Protein AF-A0A8I0H3J1-F1 (afdb_monomer)

Radius of gyration: 13.97 Å; Cα contacts (8 Å, |Δi|>4): 79; chains: 1; bounding box: 24×42×33 Å

Structure (mmCIF, N/CA/C/O backbone):
data_AF-A0A8I0H3J1-F1
#
_entry.id   AF-A0A8I0H3J1-F1
#
loop_
_atom_site.group_PDB
_atom_site.id
_atom_site.type_symbol
_atom_site.label_atom_id
_atom_site.label_alt_id
_atom_site.label_comp_id
_atom_site.label_asym_id
_atom_site.label_entity_id
_atom_site.label_seq_id
_atom_site.pdbx_PDB_ins_code
_atom_site.Cartn_x
_atom_site.Cartn_y
_atom_site.Cartn_z
_atom_site.occupancy
_atom_site.B_iso_or_equiv
_atom_site.auth_seq_id
_atom_site.auth_comp_id
_atom_site.auth_asym_id
_atom_site.auth_atom_id
_atom_site.pdbx_PDB_model_num
ATOM 1 N N . GLU A 1 1 ? 3.288 23.028 -0.724 1.00 36.25 1 GLU A N 1
ATOM 2 C CA . GLU A 1 1 ? 4.501 22.304 -1.156 1.00 36.25 1 GLU A CA 1
ATOM 3 C C . GLU A 1 1 ? 4.110 20.950 -1.714 1.00 36.25 1 GLU A C 1
ATOM 5 O O . GLU A 1 1 ? 3.410 20.202 -1.044 1.00 36.25 1 GLU A O 1
ATOM 10 N N . THR A 1 2 ? 4.502 20.655 -2.948 1.00 39.75 2 THR A N 1
ATOM 11 C CA . THR A 1 2 ? 4.411 19.308 -3.518 1.00 39.75 2 THR A CA 1
ATOM 12 C C . THR A 1 2 ? 5.542 18.464 -2.942 1.00 39.75 2 THR A C 1
ATOM 14 O O . THR A 1 2 ? 6.713 18.753 -3.190 1.00 39.75 2 THR A O 1
ATOM 17 N N . LEU A 1 3 ? 5.209 17.423 -2.173 1.00 54.97 3 LEU A N 1
ATOM 18 C CA . LEU A 1 3 ? 6.173 16.385 -1.815 1.00 54.97 3 LEU A CA 1
ATOM 19 C C . LEU A 1 3 ? 6.601 15.681 -3.106 1.00 54.97 3 LEU A C 1
ATOM 21 O O . LEU A 1 3 ? 5.861 14.873 -3.661 1.00 54.97 3 LEU A O 1
ATOM 25 N N . ALA A 1 4 ? 7.794 16.008 -3.603 1.00 61.53 4 ALA A N 1
ATOM 26 C CA . ALA A 1 4 ? 8.461 15.176 -4.594 1.00 61.53 4 ALA A CA 1
ATOM 27 C C . ALA A 1 4 ? 8.562 13.745 -4.042 1.00 61.53 4 ALA A C 1
ATOM 29 O O . ALA A 1 4 ? 8.762 13.572 -2.837 1.00 61.53 4 ALA A O 1
ATOM 30 N N . PHE A 1 5 ? 8.417 12.738 -4.908 1.00 69.25 5 PHE A N 1
ATOM 31 C CA . PHE A 1 5 ? 8.460 11.322 -4.539 1.00 69.25 5 PHE A CA 1
ATOM 32 C C . PHE A 1 5 ? 9.720 11.006 -3.714 1.00 69.25 5 PHE A C 1
ATOM 34 O O . PHE A 1 5 ? 10.826 10.908 -4.246 1.00 69.25 5 PHE A O 1
ATOM 41 N N . LYS A 1 6 ? 9.547 10.893 -2.392 1.00 74.94 6 LYS A N 1
ATOM 42 C CA . LYS A 1 6 ? 10.607 10.652 -1.407 1.00 74.94 6 LYS A CA 1
ATOM 43 C C . LYS A 1 6 ? 10.156 9.539 -0.459 1.00 74.94 6 LYS A C 1
ATOM 45 O O . LYS A 1 6 ? 9.631 9.838 0.613 1.00 74.94 6 LYS A O 1
ATOM 50 N N . PRO A 1 7 ? 10.368 8.263 -0.832 1.00 72.06 7 PRO A N 1
ATOM 51 C CA . PRO A 1 7 ? 9.921 7.105 -0.052 1.00 72.06 7 PRO A CA 1
ATOM 52 C C . PRO A 1 7 ? 10.421 7.091 1.397 1.00 72.06 7 PRO A C 1
ATOM 54 O O . PRO A 1 7 ? 9.782 6.520 2.273 1.00 72.06 7 PRO A O 1
ATOM 57 N N . GLU A 1 8 ? 11.559 7.734 1.656 1.00 74.50 8 GLU A N 1
ATOM 58 C CA . GLU A 1 8 ? 12.162 7.862 2.987 1.00 74.50 8 GLU A CA 1
ATOM 59 C C . GLU A 1 8 ? 11.301 8.683 3.957 1.00 74.50 8 GLU A C 1
ATOM 61 O O . GLU A 1 8 ? 11.330 8.442 5.158 1.00 74.50 8 GLU A O 1
ATOM 66 N N . LEU A 1 9 ? 10.498 9.620 3.446 1.00 76.25 9 LEU A N 1
ATOM 67 C CA . LEU A 1 9 ? 9.606 10.450 4.260 1.00 76.25 9 LEU A CA 1
ATOM 68 C C . LEU A 1 9 ? 8.275 9.752 4.578 1.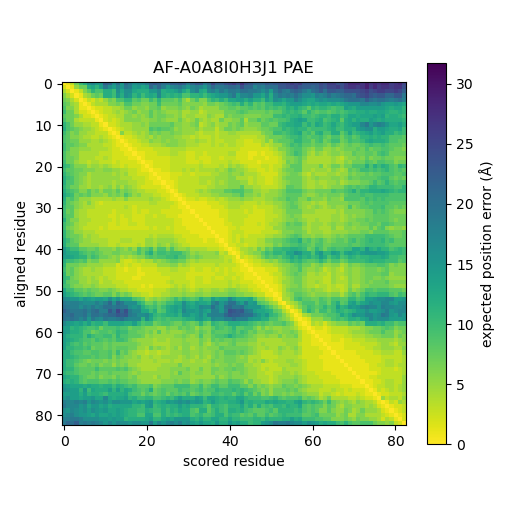00 76.25 9 LEU A C 1
ATOM 70 O O . LEU A 1 9 ? 7.461 10.297 5.321 1.00 76.25 9 LEU A O 1
ATOM 74 N N . PHE A 1 10 ? 8.030 8.563 4.016 1.00 79.00 10 PHE A N 1
ATOM 75 C CA . PHE A 1 10 ? 6.741 7.878 4.136 1.00 79.00 10 PHE A CA 1
ATOM 76 C C . PHE A 1 10 ? 6.592 7.047 5.410 1.00 79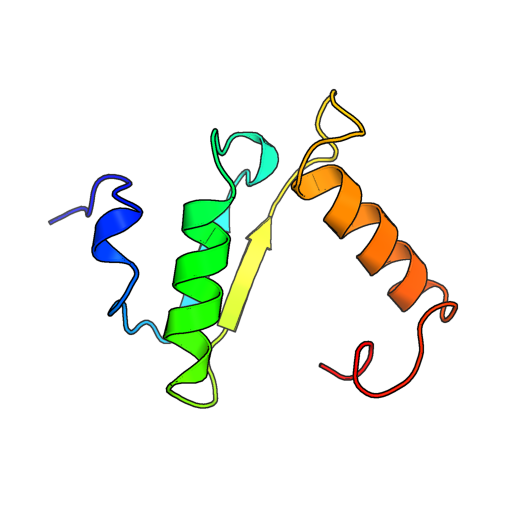.00 10 PHE A C 1
ATOM 78 O O . PHE A 1 10 ? 5.490 6.598 5.703 1.00 79.00 10 PHE A O 1
ATOM 85 N N . ASP A 1 11 ? 7.658 6.885 6.195 1.00 70.62 11 ASP A N 1
ATOM 86 C CA . ASP A 1 11 ? 7.654 6.022 7.384 1.00 70.62 11 ASP A CA 1
ATOM 87 C C . ASP A 1 11 ? 6.706 6.512 8.494 1.00 70.62 11 ASP A C 1
ATOM 89 O O . ASP A 1 11 ? 6.128 5.716 9.228 1.00 70.62 11 ASP A O 1
ATOM 93 N N . SER A 1 12 ? 6.489 7.827 8.564 1.00 73.12 12 SER A N 1
ATOM 94 C CA . SER A 1 12 ? 5.562 8.472 9.508 1.00 73.12 12 SER A CA 1
ATOM 95 C C . SER A 1 12 ? 4.415 9.189 8.795 1.00 73.12 12 SER A C 1
ATOM 97 O O . SER A 1 12 ? 3.768 10.069 9.368 1.00 73.12 12 SER A O 1
ATOM 99 N N . PHE A 1 13 ? 4.183 8.878 7.517 1.00 80.00 13 PHE A N 1
ATOM 100 C CA . PHE A 1 13 ? 3.197 9.595 6.721 1.00 80.00 13 PHE A CA 1
ATOM 101 C C . PHE A 1 13 ? 1.779 9.173 7.105 1.00 80.00 13 PHE A C 1
ATOM 103 O O . PHE A 1 13 ? 1.363 8.037 6.895 1.00 80.00 13 PHE A O 1
ATOM 110 N N . ASN A 1 14 ? 1.023 10.117 7.665 1.00 82.38 14 ASN A N 1
ATOM 111 C CA . ASN A 1 14 ? -0.360 9.905 8.065 1.00 82.38 14 ASN A CA 1
ATOM 112 C C . ASN A 1 14 ? -1.304 10.564 7.054 1.00 82.38 14 ASN A C 1
ATOM 114 O O . ASN A 1 14 ? -1.528 11.772 7.095 1.00 82.38 14 ASN A O 1
ATOM 118 N N . ALA A 1 15 ? -1.882 9.758 6.167 1.00 82.75 15 ALA A N 1
ATOM 119 C CA . ALA A 1 15 ? -2.930 10.182 5.241 1.00 82.75 15 ALA A CA 1
ATOM 120 C C . ALA A 1 15 ? -4.219 9.402 5.497 1.00 82.75 15 ALA A C 1
ATOM 122 O O . ALA A 1 15 ? -4.172 8.287 5.998 1.00 82.75 15 ALA A O 1
ATOM 123 N N . ALA A 1 16 ? -5.389 9.972 5.203 1.00 86.12 16 ALA A N 1
ATOM 124 C CA . ALA A 1 16 ? -6.646 9.210 5.199 1.00 86.12 16 ALA A CA 1
ATOM 125 C C . ALA A 1 16 ? -6.776 8.354 3.927 1.00 86.12 16 ALA A C 1
ATOM 127 O O . ALA A 1 16 ? -7.246 7.220 3.977 1.00 86.12 16 ALA A O 1
ATOM 128 N N . PHE A 1 17 ? -6.304 8.906 2.809 1.00 87.44 17 PHE A N 1
ATOM 129 C CA . PHE A 1 17 ? -6.331 8.303 1.489 1.00 87.44 17 PHE A CA 1
ATOM 130 C C . PHE A 1 17 ? -4.986 8.525 0.797 1.00 87.44 17 PHE A C 1
ATOM 132 O O . PHE A 1 17 ? -4.480 9.649 0.787 1.00 87.44 17 PHE A O 1
ATOM 139 N N . ALA A 1 18 ? -4.423 7.466 0.224 1.00 87.81 18 ALA A N 1
ATOM 140 C CA . ALA A 1 18 ? -3.240 7.529 -0.621 1.00 87.81 18 ALA A CA 1
ATOM 141 C C . ALA A 1 18 ? -3.519 6.800 -1.937 1.00 87.81 18 ALA A C 1
ATOM 143 O O . ALA A 1 18 ? -3.935 5.643 -1.931 1.00 87.81 18 ALA A O 1
ATOM 144 N N . HIS A 1 19 ? -3.265 7.474 -3.057 1.00 88.25 19 HIS A N 1
ATOM 145 C CA . HIS A 1 19 ? -3.354 6.886 -4.390 1.00 88.25 19 HIS A CA 1
ATOM 146 C C . HIS A 1 19 ? -1.944 6.746 -4.955 1.00 88.25 19 HIS A C 1
ATOM 148 O O . HIS A 1 19 ? -1.241 7.742 -5.116 1.00 88.25 19 HIS A O 1
ATOM 154 N N . LEU A 1 20 ? -1.524 5.509 -5.213 1.00 86.44 20 LEU A N 1
ATOM 155 C CA . LEU A 1 20 ? -0.307 5.208 -5.954 1.00 86.44 20 LEU A CA 1
ATOM 156 C C . LEU A 1 20 ? -0.709 4.847 -7.382 1.00 86.44 20 LEU A C 1
ATOM 158 O O . LEU A 1 20 ? -1.293 3.788 -7.607 1.00 86.44 20 LEU A O 1
ATOM 162 N N . ASP A 1 21 ? -0.434 5.744 -8.315 1.00 85.31 21 ASP A N 1
ATOM 163 C CA . ASP A 1 21 ? -0.687 5.512 -9.733 1.00 85.31 21 ASP A CA 1
ATOM 164 C C . ASP A 1 21 ? 0.552 4.941 -10.426 1.00 85.31 21 ASP A C 1
ATOM 166 O O . ASP A 1 21 ? 1.678 5.227 -10.000 1.00 85.31 21 ASP A O 1
ATOM 170 N N . GLU A 1 22 ? 0.327 4.146 -11.470 1.00 84.94 22 GLU A N 1
ATOM 171 C CA . GLU A 1 22 ? 1.354 3.491 -12.290 1.00 84.94 22 GLU A CA 1
ATOM 172 C C . GLU A 1 22 ? 2.420 2.760 -11.448 1.00 84.94 22 GLU A C 1
ATOM 174 O O . GLU A 1 22 ? 3.627 3.019 -11.540 1.00 84.94 22 GLU A O 1
ATOM 179 N N . LEU A 1 23 ? 1.975 1.864 -10.558 1.00 81.25 23 LEU A N 1
ATOM 180 C CA . LEU A 1 23 ? 2.853 1.162 -9.610 1.00 81.25 23 LEU A CA 1
ATOM 181 C C . LEU A 1 23 ? 3.968 0.352 -10.294 1.00 81.25 23 LEU A C 1
ATOM 183 O O . LEU A 1 23 ? 5.035 0.157 -9.719 1.00 81.25 23 LEU A O 1
ATOM 187 N N . GLU A 1 24 ? 3.745 -0.120 -11.515 1.00 80.25 24 GLU A N 1
ATOM 188 C CA . GLU A 1 24 ? 4.736 -0.805 -12.343 1.00 80.25 24 GLU A CA 1
ATOM 189 C C . GLU A 1 24 ? 5.925 0.085 -12.730 1.00 80.25 24 GLU A C 1
ATOM 191 O O . GLU A 1 24 ? 7.019 -0.425 -12.963 1.00 80.25 24 GLU A O 1
ATOM 196 N N . LEU A 1 25 ? 5.748 1.411 -12.757 1.00 79.56 25 LEU A N 1
ATOM 197 C CA . LEU A 1 25 ? 6.823 2.362 -13.049 1.00 79.56 25 LEU A CA 1
ATOM 198 C C . LEU A 1 25 ? 7.693 2.646 -11.820 1.00 79.56 25 LEU A C 1
ATOM 200 O O . LEU A 1 25 ? 8.709 3.349 -11.909 1.00 79.56 25 LEU A O 1
ATOM 204 N N . TYR A 1 26 ? 7.322 2.118 -10.651 1.00 77.25 26 TYR A N 1
ATOM 205 C CA . TYR A 1 26 ? 8.087 2.328 -9.435 1.00 77.25 26 TYR A CA 1
ATOM 206 C C . TYR A 1 26 ? 9.353 1.487 -9.505 1.00 77.25 26 TYR A C 1
ATOM 208 O O . TYR A 1 26 ? 9.323 0.260 -9.526 1.00 77.25 26 TYR A O 1
ATOM 216 N N . LYS A 1 27 ? 10.500 2.168 -9.453 1.00 74.88 27 LYS A N 1
ATOM 217 C CA . LYS A 1 27 ? 11.820 1.519 -9.452 1.00 74.88 27 LYS A CA 1
ATOM 218 C C . LYS A 1 27 ? 12.018 0.550 -8.283 1.00 74.88 27 LYS A C 1
ATOM 220 O O . LYS A 1 27 ? 12.935 -0.261 -8.323 1.00 74.88 27 LYS A O 1
ATOM 225 N N . ASP A 1 28 ? 11.233 0.696 -7.215 1.00 76.88 28 ASP A N 1
ATOM 226 C CA . ASP A 1 28 ? 11.419 -0.029 -5.967 1.00 76.88 28 ASP A CA 1
ATOM 227 C C . ASP A 1 28 ? 10.105 -0.136 -5.157 1.00 76.88 28 ASP A C 1
ATOM 229 O O . ASP A 1 28 ? 9.373 0.855 -5.045 1.00 76.88 28 ASP A O 1
ATOM 233 N N . PRO A 1 29 ? 9.814 -1.296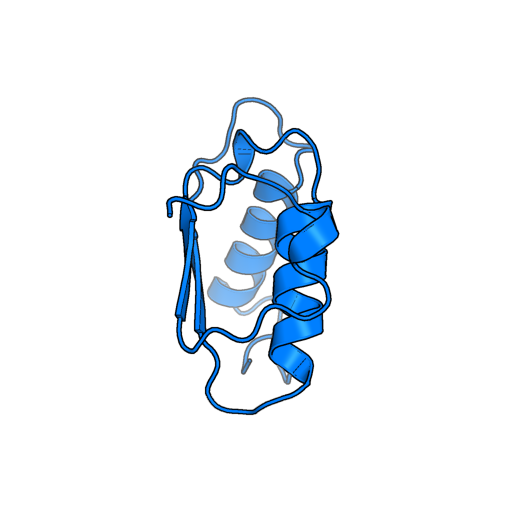 -4.533 1.00 77.62 29 PRO A N 1
ATOM 234 C CA . PRO A 1 29 ? 8.589 -1.518 -3.756 1.00 77.62 29 PRO A CA 1
ATOM 235 C C . PRO A 1 29 ? 8.545 -0.782 -2.402 1.00 77.62 29 PRO A C 1
ATOM 237 O O . PRO A 1 29 ? 7.530 -0.840 -1.696 1.00 77.62 29 PRO A O 1
ATOM 240 N N . ARG A 1 30 ? 9.619 -0.089 -1.998 1.00 83.56 30 ARG A N 1
ATOM 241 C CA . ARG A 1 30 ? 9.720 0.646 -0.726 1.00 83.56 30 ARG A CA 1
ATOM 242 C C . ARG A 1 30 ? 8.581 1.634 -0.531 1.00 83.56 30 ARG A C 1
ATOM 244 O O . ARG A 1 30 ? 8.067 1.715 0.577 1.00 83.56 30 ARG A O 1
ATOM 251 N N . ALA A 1 31 ? 8.170 2.358 -1.572 1.00 81.69 31 ALA A N 1
ATOM 252 C CA . ALA A 1 31 ? 7.114 3.363 -1.442 1.00 81.69 31 ALA A CA 1
ATOM 253 C C . ALA A 1 31 ? 5.784 2.742 -0.985 1.00 81.69 31 ALA A C 1
ATOM 255 O O . ALA A 1 31 ? 5.213 3.187 0.009 1.00 81.69 31 ALA A O 1
ATOM 256 N N . TYR A 1 32 ? 5.345 1.665 -1.645 1.00 85.06 32 TYR A N 1
ATOM 257 C CA . TYR A 1 32 ? 4.153 0.917 -1.242 1.00 85.06 32 TYR A CA 1
ATOM 258 C C . TYR A 1 32 ? 4.311 0.312 0.155 1.00 85.06 32 TYR A C 1
ATOM 260 O O . TYR A 1 32 ? 3.438 0.464 1.004 1.00 85.06 32 TYR A O 1
ATOM 268 N N . THR A 1 33 ? 5.451 -0.335 0.414 1.00 86.75 33 THR A N 1
ATOM 269 C CA . THR A 1 33 ? 5.722 -1.015 1.689 1.00 86.75 33 THR A CA 1
ATOM 270 C C . THR A 1 33 ? 5.644 -0.046 2.868 1.00 86.75 33 THR A C 1
ATOM 272 O O . THR A 1 33 ? 4.957 -0.328 3.846 1.00 86.75 33 THR A O 1
ATOM 275 N N . ARG A 1 34 ? 6.286 1.122 2.752 1.00 86.62 34 ARG A N 1
ATOM 276 C CA . ARG A 1 34 ? 6.285 2.162 3.789 1.00 86.62 34 ARG A CA 1
ATOM 277 C C . ARG A 1 34 ? 4.896 2.752 3.998 1.00 86.62 34 ARG A C 1
ATOM 279 O O . ARG A 1 34 ? 4.471 2.867 5.138 1.00 86.62 34 ARG A O 1
ATOM 286 N N . LEU A 1 35 ? 4.161 3.054 2.925 1.00 86.88 35 LEU A N 1
ATOM 287 C CA . LEU A 1 35 ? 2.790 3.566 3.033 1.00 86.88 35 LEU A CA 1
ATOM 288 C C . LEU A 1 35 ? 1.850 2.551 3.690 1.00 86.88 35 LEU A C 1
ATOM 290 O O . LEU A 1 35 ? 1.077 2.910 4.575 1.00 86.88 35 LEU A O 1
ATOM 294 N N . ARG A 1 36 ? 1.952 1.274 3.307 1.00 85.81 36 ARG A N 1
ATOM 295 C CA . ARG A 1 36 ? 1.207 0.179 3.934 1.00 85.81 36 ARG A CA 1
ATOM 296 C C . ARG A 1 36 ? 1.533 0.072 5.420 1.00 85.81 36 ARG A C 1
ATOM 298 O O . ARG A 1 36 ? 0.627 -0.092 6.229 1.00 85.81 36 ARG A O 1
ATOM 305 N N . ASP A 1 37 ? 2.810 0.140 5.783 1.00 85.94 37 ASP A N 1
ATOM 306 C CA . ASP A 1 37 ? 3.232 -0.000 7.174 1.00 85.94 37 ASP A CA 1
ATOM 307 C C . ASP A 1 37 ? 2.842 1.226 8.018 1.00 85.94 37 ASP A C 1
ATOM 309 O O . ASP A 1 37 ? 2.337 1.050 9.125 1.00 85.94 37 ASP A O 1
ATOM 313 N N . ALA A 1 38 ? 2.931 2.442 7.471 1.00 82.00 38 ALA A N 1
ATOM 314 C CA . ALA A 1 38 ? 2.433 3.662 8.109 1.00 82.00 38 ALA A CA 1
ATOM 315 C C . ALA A 1 38 ? 0.904 3.635 8.309 1.00 82.00 38 ALA A C 1
ATOM 317 O O . ALA A 1 38 ? 0.393 4.079 9.340 1.00 82.00 38 ALA A O 1
ATOM 318 N N . ALA A 1 39 ? 0.160 3.046 7.366 1.00 84.12 39 ALA A N 1
ATOM 319 C CA . ALA A 1 39 ? -1.288 2.884 7.471 1.00 84.12 39 ALA A CA 1
ATOM 320 C C . ALA A 1 39 ? -1.722 1.872 8.549 1.00 84.12 39 ALA A C 1
ATOM 322 O O . ALA A 1 39 ? -2.860 1.945 9.002 1.00 84.12 39 ALA A O 1
ATOM 323 N N . LYS A 1 40 ? -0.841 0.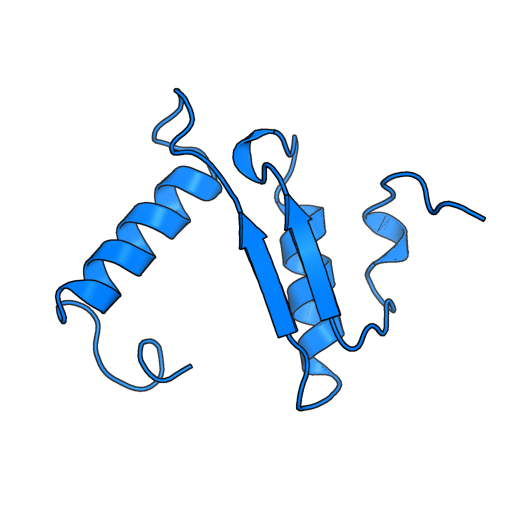976 9.027 1.00 83.06 40 LYS A N 1
ATOM 324 C CA . LYS A 1 40 ? -1.172 0.035 10.120 1.00 83.06 40 LYS A CA 1
ATOM 325 C C . LYS A 1 40 ? -1.413 0.729 11.461 1.00 83.06 40 LYS A C 1
ATOM 327 O O . LYS A 1 40 ? -2.078 0.157 12.320 1.00 83.06 40 LYS A O 1
ATOM 332 N N . GLY A 1 41 ? -0.863 1.929 11.659 1.00 77.19 41 GLY A N 1
ATOM 333 C CA . GLY A 1 41 ? -0.949 2.647 12.933 1.00 77.19 41 GLY A CA 1
ATOM 334 C C . GLY A 1 41 ? -2.351 3.155 13.280 1.00 77.19 41 GLY A C 1
ATOM 335 O O . GLY A 1 41 ? -2.623 3.431 14.445 1.00 77.19 41 GLY A O 1
ATOM 336 N N . TYR A 1 42 ? -3.248 3.273 12.295 1.00 76.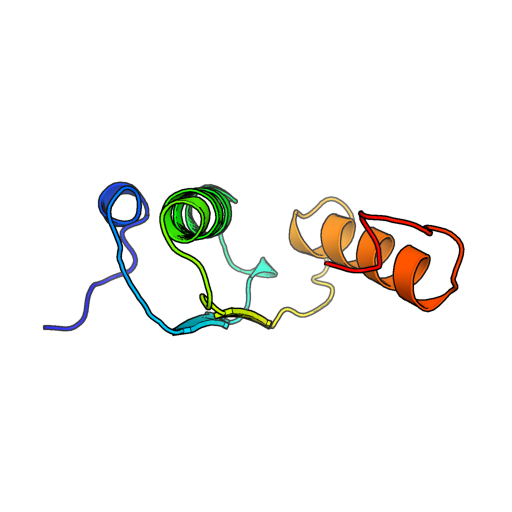38 42 TYR A N 1
ATOM 337 C CA . TYR A 1 42 ? -4.589 3.825 12.478 1.00 76.38 42 TYR A CA 1
ATOM 338 C C . TYR A 1 42 ? -5.606 3.094 11.599 1.00 76.38 42 TYR A C 1
ATOM 340 O O . TYR A 1 42 ? -5.316 2.736 10.464 1.00 76.38 42 TYR A O 1
ATOM 348 N N . THR A 1 43 ? -6.824 2.905 12.104 1.00 79.12 43 THR A N 1
ATOM 349 C CA . THR A 1 43 ? -7.923 2.311 11.331 1.00 79.12 43 THR A CA 1
ATOM 350 C C . THR A 1 43 ? -8.493 3.301 10.304 1.00 79.12 43 THR A C 1
ATOM 352 O O . THR A 1 43 ? -8.233 4.506 10.371 1.00 79.12 43 THR A O 1
ATOM 355 N N . ASN A 1 44 ? -9.287 2.796 9.351 1.00 82.56 44 ASN A N 1
ATOM 356 C CA . ASN A 1 44 ? -9.986 3.582 8.317 1.00 82.56 44 ASN A CA 1
ATOM 357 C C . ASN A 1 44 ? -9.054 4.351 7.367 1.00 82.56 44 ASN A C 1
ATOM 359 O O . ASN A 1 44 ? -9.302 5.503 7.008 1.00 82.56 44 ASN A O 1
ATOM 363 N N . LYS A 1 45 ? -7.962 3.701 6.973 1.00 86.44 45 LYS A N 1
ATOM 364 C CA . LYS A 1 45 ? -6.990 4.199 6.001 1.00 86.44 45 LYS A CA 1
ATOM 365 C C . LYS A 1 45 ? -7.210 3.476 4.680 1.00 86.44 45 LYS A C 1
ATOM 367 O O . LYS A 1 45 ? -7.299 2.253 4.679 1.00 86.44 45 LYS A O 1
ATOM 372 N N . LEU A 1 46 ? -7.283 4.216 3.576 1.00 87.12 46 LEU A N 1
ATOM 373 C CA . LEU A 1 46 ? -7.421 3.634 2.241 1.00 87.12 46 LEU A CA 1
ATOM 374 C C . LEU A 1 46 ? -6.159 3.888 1.417 1.00 87.12 46 LEU A C 1
ATOM 376 O O . LEU A 1 46 ? -5.748 5.033 1.225 1.00 87.12 46 LEU A O 1
ATOM 380 N N . ILE A 1 47 ? -5.573 2.808 0.905 1.00 88.44 47 ILE A N 1
ATOM 381 C CA . ILE A 1 47 ? -4.517 2.849 -0.103 1.00 88.44 47 ILE A CA 1
ATOM 382 C C . ILE A 1 47 ? -5.103 2.272 -1.387 1.00 88.44 47 ILE A C 1
ATOM 384 O O . ILE A 1 47 ? -5.509 1.113 -1.409 1.00 88.44 47 ILE A O 1
ATOM 388 N N . LEU A 1 48 ? -5.148 3.080 -2.441 1.00 88.88 48 LEU A N 1
ATOM 389 C CA . LEU A 1 48 ? -5.596 2.665 -3.763 1.00 88.88 48 LEU A CA 1
ATOM 390 C C . LEU A 1 48 ? -4.397 2.643 -4.706 1.00 88.88 48 LEU A C 1
ATOM 392 O O . LEU A 1 48 ? -3.676 3.631 -4.829 1.00 88.88 48 LEU A O 1
ATOM 396 N N . THR A 1 49 ? -4.174 1.505 -5.352 1.00 86.12 49 THR A N 1
ATOM 397 C CA . THR A 1 49 ? -3.087 1.325 -6.315 1.00 86.12 49 THR A CA 1
ATOM 398 C C . THR A 1 49 ? -3.667 1.053 -7.691 1.00 86.12 49 THR A C 1
ATOM 400 O O . THR A 1 49 ? -4.414 0.088 -7.855 1.00 86.12 49 THR A O 1
ATOM 403 N N . THR A 1 50 ? -3.296 1.860 -8.675 1.00 86.12 50 THR A N 1
ATOM 404 C CA . THR A 1 50 ? -3.570 1.596 -10.089 1.00 86.12 50 THR A CA 1
ATOM 405 C C . THR A 1 50 ? -2.268 1.208 -10.765 1.00 86.12 50 THR A C 1
ATOM 407 O O . THR A 1 50 ? -1.214 1.773 -10.484 1.00 86.12 50 THR A O 1
ATOM 410 N N . PHE A 1 51 ? -2.330 0.164 -11.580 1.00 82.62 51 PHE A N 1
ATOM 411 C CA . PHE A 1 51 ? -1.177 -0.346 -12.300 1.00 82.62 51 PHE A CA 1
ATOM 412 C C . PHE A 1 51 ? -1.639 -1.126 -13.518 1.00 82.62 51 PHE A C 1
ATOM 414 O O . PHE A 1 51 ? -2.708 -1.749 -13.505 1.00 82.62 51 PHE A O 1
ATOM 421 N N . THR A 1 52 ? -0.831 -1.116 -14.565 1.00 76.00 52 THR A N 1
ATOM 422 C CA . THR A 1 52 ? -0.992 -2.017 -15.699 1.00 76.00 52 THR A CA 1
ATOM 423 C C . THR A 1 52 ? -0.147 -3.271 -15.492 1.00 76.00 52 THR A C 1
ATOM 425 O O . THR A 1 52 ? 0.683 -3.367 -14.588 1.00 76.00 52 THR A O 1
ATOM 428 N N . ALA A 1 53 ? -0.377 -4.294 -16.316 1.00 65.81 53 ALA A N 1
ATOM 429 C CA . ALA A 1 53 ? 0.339 -5.560 -16.197 1.00 65.81 53 ALA A CA 1
ATOM 430 C C . ALA A 1 53 ? 1.867 -5.423 -16.361 1.00 65.81 53 ALA A C 1
ATOM 432 O O . ALA A 1 53 ? 2.582 -6.338 -15.953 1.00 65.81 53 ALA A O 1
ATOM 433 N N . GLY A 1 54 ? 2.348 -4.307 -16.928 1.00 62.81 54 GLY A N 1
ATOM 434 C CA . GLY A 1 54 ? 3.731 -4.144 -17.366 1.00 62.81 54 GLY A CA 1
ATOM 435 C C . GLY A 1 54 ? 4.147 -5.198 -18.403 1.00 62.81 54 GLY A C 1
ATOM 436 O O . GLY A 1 54 ? 3.430 -6.164 -18.665 1.00 62.81 54 GLY A O 1
ATOM 437 N N . ASP A 1 55 ? 5.330 -5.026 -18.990 1.00 58.16 55 ASP A N 1
ATOM 438 C CA . ASP A 1 55 ? 5.930 -6.051 -19.861 1.00 58.16 55 ASP A CA 1
ATOM 439 C C . ASP A 1 55 ? 6.679 -7.135 -19.054 1.00 58.16 55 ASP A C 1
ATOM 441 O O . ASP A 1 55 ? 6.947 -8.227 -19.555 1.00 58.16 55 ASP A O 1
ATOM 445 N N . ASP A 1 56 ? 6.994 -6.857 -17.783 1.00 60.62 56 ASP A N 1
ATOM 446 C CA . ASP A 1 56 ? 7.826 -7.704 -16.924 1.00 60.62 56 ASP A CA 1
ATOM 447 C C . ASP A 1 56 ? 6.979 -8.507 -15.919 1.00 60.62 56 ASP A C 1
ATOM 449 O O . ASP A 1 56 ? 6.534 -8.007 -14.877 1.00 60.62 56 ASP A O 1
ATOM 453 N N . GLY A 1 57 ? 6.771 -9.792 -16.221 1.00 56.81 57 GLY A N 1
ATOM 454 C CA . GLY A 1 57 ? 5.934 -10.714 -15.439 1.00 56.81 57 GLY A CA 1
ATOM 455 C C . GLY A 1 57 ? 6.462 -11.075 -14.042 1.00 56.81 57 GLY A C 1
ATOM 456 O O . GLY A 1 57 ? 5.774 -11.765 -13.294 1.00 56.81 57 GLY A O 1
ATOM 457 N N . VAL A 1 58 ? 7.666 -10.619 -13.671 1.00 60.81 58 VAL A N 1
ATOM 458 C CA . VAL A 1 58 ? 8.273 -10.827 -12.337 1.00 60.81 58 VAL A CA 1
ATOM 459 C C . VAL A 1 58 ? 8.154 -9.576 -11.454 1.00 60.81 58 VAL A C 1
ATOM 461 O O . VAL A 1 58 ? 8.490 -9.612 -10.268 1.00 60.81 58 VAL A O 1
ATOM 464 N N . SER A 1 59 ? 7.657 -8.466 -12.007 1.00 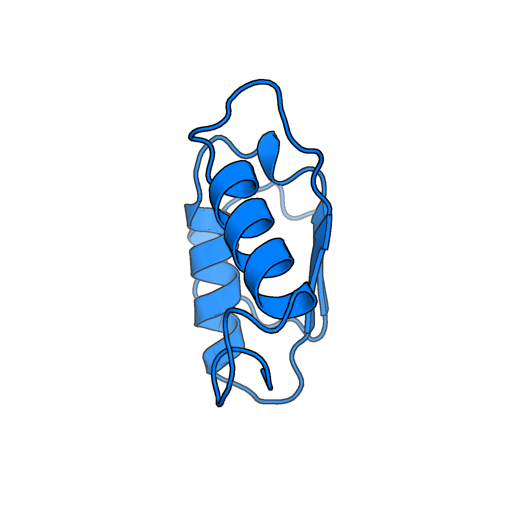69.06 59 SER A N 1
ATOM 465 C CA . SER A 1 59 ? 7.512 -7.201 -11.289 1.00 69.06 59 SER A CA 1
ATOM 466 C C . SER A 1 59 ? 6.589 -7.316 -10.068 1.00 69.06 59 SER A C 1
ATOM 468 O O . SER A 1 59 ? 5.720 -8.188 -9.976 1.00 69.06 59 SER A O 1
ATOM 470 N N . PHE A 1 60 ? 6.761 -6.398 -9.113 1.00 72.69 60 PHE A N 1
ATOM 471 C CA . PHE A 1 60 ? 5.910 -6.298 -7.923 1.00 72.69 60 PHE A CA 1
ATOM 472 C C . PHE A 1 60 ? 4.415 -6.241 -8.289 1.00 72.69 60 PHE A C 1
ATOM 474 O O . PHE A 1 60 ? 3.599 -6.927 -7.671 1.00 72.69 60 PHE A O 1
ATOM 481 N N . ALA A 1 61 ? 4.081 -5.474 -9.331 1.00 73.88 61 ALA A N 1
ATOM 482 C CA . ALA A 1 61 ? 2.733 -5.339 -9.872 1.00 73.88 61 ALA A CA 1
ATOM 483 C C . ALA A 1 61 ? 2.202 -6.661 -10.458 1.00 73.88 61 ALA A C 1
ATOM 485 O O . ALA A 1 61 ? 1.073 -7.055 -10.164 1.00 73.88 61 ALA A O 1
ATOM 486 N N . ALA A 1 62 ? 3.027 -7.399 -11.210 1.00 75.19 62 ALA A N 1
ATOM 487 C CA . ALA A 1 62 ? 2.642 -8.690 -11.782 1.00 75.19 62 ALA A CA 1
ATOM 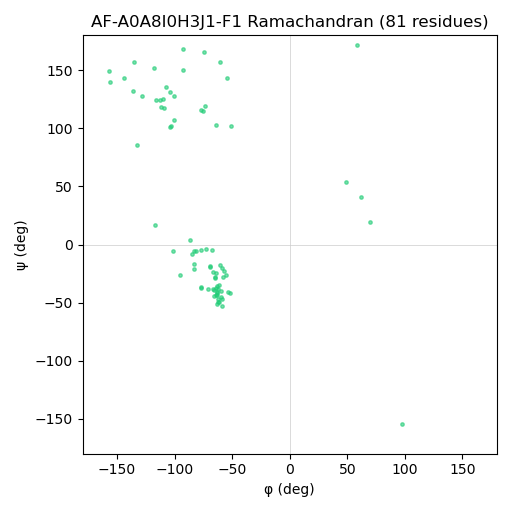488 C C . ALA A 1 62 ? 2.330 -9.746 -10.704 1.00 75.19 62 ALA A C 1
ATOM 490 O O . ALA A 1 62 ? 1.332 -10.460 -10.805 1.00 75.19 62 ALA A O 1
ATOM 491 N N . GLN A 1 63 ? 3.124 -9.799 -9.629 1.00 78.69 63 GLN A N 1
ATOM 492 C CA . GLN A 1 63 ? 2.868 -10.701 -8.498 1.00 78.69 63 GLN A CA 1
ATOM 493 C C . GLN A 1 63 ? 1.580 -10.330 -7.744 1.00 78.69 63 GLN A C 1
ATOM 495 O O . GLN A 1 63 ? 0.807 -11.212 -7.367 1.00 78.69 63 GLN A O 1
ATOM 500 N N . HIS A 1 64 ? 1.312 -9.030 -7.562 1.00 80.00 64 HIS A N 1
ATOM 501 C CA . HIS A 1 64 ? 0.072 -8.559 -6.933 1.00 80.00 64 HIS A CA 1
ATOM 502 C C . HIS A 1 64 ? -1.155 -8.870 -7.790 1.00 80.00 64 HIS A C 1
ATOM 504 O O . HIS A 1 64 ? -2.183 -9.273 -7.250 1.00 80.00 64 HIS A O 1
ATOM 510 N N . ARG A 1 65 ? -1.044 -8.758 -9.118 1.00 83.44 65 ARG A N 1
ATOM 511 C CA . ARG A 1 65 ? -2.111 -9.142 -10.047 1.00 83.44 65 ARG A CA 1
ATOM 512 C C . ARG A 1 65 ? -2.501 -10.609 -9.898 1.00 83.44 65 ARG A C 1
ATOM 514 O O . ARG A 1 65 ? -3.683 -10.894 -9.746 1.00 83.44 65 ARG A O 1
ATOM 521 N N . ASP A 1 66 ? -1.532 -11.523 -9.960 1.00 84.94 66 ASP A N 1
ATOM 522 C CA . ASP A 1 66 ? -1.795 -12.969 -9.867 1.00 84.94 66 ASP A CA 1
ATOM 523 C C . ASP A 1 66 ? -2.461 -13.325 -8.530 1.00 84.94 66 ASP A C 1
ATOM 525 O O . ASP A 1 66 ? -3.423 -14.093 -8.472 1.00 84.94 66 ASP A O 1
ATOM 529 N N . TYR A 1 67 ? -2.004 -12.693 -7.450 1.00 86.12 67 TYR A N 1
ATOM 530 C CA . TYR A 1 67 ? -2.611 -12.836 -6.134 1.00 86.12 67 TYR A CA 1
ATOM 531 C C . TYR A 1 67 ? -4.068 -12.336 -6.097 1.00 86.12 67 TYR A C 1
ATOM 533 O O . TYR A 1 67 ? -4.960 -13.066 -5.661 1.00 86.12 67 TYR A O 1
ATOM 541 N N . MET A 1 68 ? -4.332 -11.128 -6.607 1.00 85.19 68 MET A N 1
ATOM 542 C CA . MET A 1 68 ? -5.685 -10.560 -6.684 1.00 85.19 68 MET A CA 1
ATOM 543 C C . MET A 1 68 ? -6.609 -11.399 -7.574 1.00 85.19 68 MET A C 1
ATOM 545 O O . MET A 1 68 ? -7.776 -11.601 -7.242 1.00 85.19 68 MET A O 1
ATOM 549 N N . GLU A 1 69 ? -6.092 -11.943 -8.677 1.00 87.62 69 GLU A N 1
ATOM 550 C CA . GLU A 1 69 ? -6.840 -12.844 -9.553 1.00 87.62 69 GLU A CA 1
ATOM 551 C C . GLU A 1 69 ? -7.239 -14.131 -8.819 1.00 87.62 69 GLU A C 1
ATOM 553 O O . GLU A 1 69 ? -8.382 -14.578 -8.929 1.00 87.62 69 GLU A O 1
ATOM 558 N N . LYS A 1 70 ? -6.338 -14.710 -8.018 1.00 88.50 70 LYS A N 1
ATOM 559 C CA . LYS A 1 70 ? -6.635 -15.894 -7.198 1.00 88.50 70 LYS A CA 1
ATOM 560 C C . LYS A 1 70 ? -7.688 -15.623 -6.125 1.00 88.50 70 LYS A C 1
ATOM 562 O O . LYS A 1 70 ? -8.523 -16.497 -5.891 1.00 88.50 70 LYS A O 1
ATOM 567 N N . ILE A 1 71 ? -7.686 -14.437 -5.512 1.00 88.19 71 ILE A N 1
ATOM 568 C CA . ILE A 1 71 ? -8.759 -14.009 -4.598 1.00 88.19 71 ILE A CA 1
ATOM 569 C C . ILE A 1 71 ? -10.086 -13.915 -5.354 1.00 88.19 71 ILE A C 1
ATOM 571 O O . ILE A 1 71 ? -11.069 -14.527 -4.945 1.00 88.19 71 ILE A O 1
ATOM 575 N N . LEU A 1 72 ? -10.114 -13.217 -6.495 1.00 86.56 72 LEU A N 1
ATOM 576 C CA . LEU A 1 72 ? -11.339 -13.026 -7.279 1.00 86.56 72 LE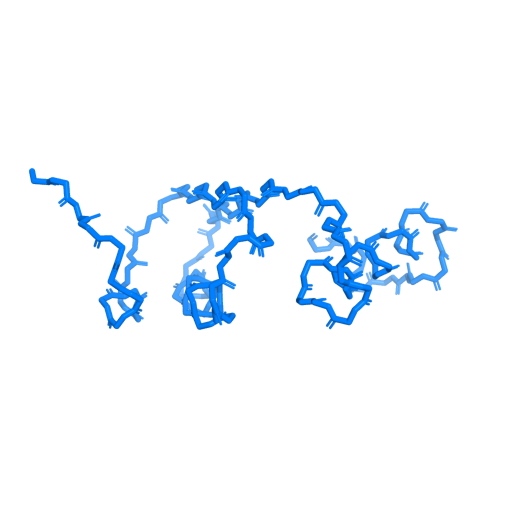U A CA 1
ATOM 577 C C . LEU A 1 72 ? -11.933 -14.353 -7.773 1.00 86.56 72 LEU A C 1
ATOM 579 O O . LEU A 1 72 ? -13.149 -14.513 -7.847 1.00 86.56 72 LEU A O 1
ATOM 583 N N . ARG A 1 73 ? -11.072 -15.320 -8.101 1.00 90.38 73 ARG A N 1
ATOM 584 C CA . ARG A 1 73 ? -11.473 -16.674 -8.504 1.00 90.38 73 ARG A CA 1
ATOM 585 C C . ARG A 1 73 ? -11.904 -17.562 -7.332 1.00 90.38 73 ARG A C 1
ATOM 587 O O . ARG A 1 73 ? -12.308 -18.696 -7.575 1.00 90.38 73 ARG A O 1
ATOM 594 N N . GLY A 1 74 ? -11.799 -17.091 -6.090 1.00 87.81 74 GLY A N 1
ATOM 595 C CA . GLY A 1 74 ? -12.105 -17.871 -4.890 1.00 87.81 74 GLY A CA 1
ATOM 596 C C . GLY A 1 74 ? -11.106 -18.999 -4.615 1.00 87.81 74 GLY A C 1
ATOM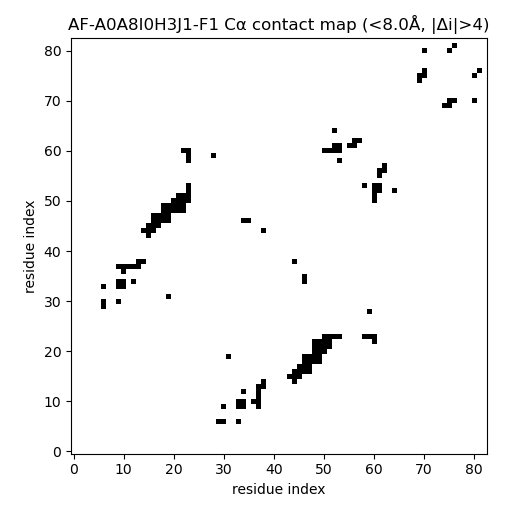 597 O O . GLY A 1 74 ? -11.429 -19.939 -3.896 1.00 87.81 74 GLY A O 1
ATOM 598 N N . VAL A 1 75 ? -9.905 -18.936 -5.202 1.00 91.31 75 VAL A N 1
ATOM 599 C CA . VAL A 1 75 ? -8.813 -19.892 -4.940 1.00 91.31 75 VAL A CA 1
ATOM 600 C C . VAL A 1 75 ? -8.149 -19.578 -3.599 1.00 91.31 75 VAL A C 1
ATOM 602 O O . VAL A 1 75 ? -7.769 -20.488 -2.868 1.00 91.31 75 VAL A O 1
ATOM 605 N N . ILE A 1 76 ? -8.019 -18.289 -3.275 1.00 87.88 76 ILE A N 1
ATOM 606 C CA . ILE A 1 76 ? -7.601 -17.806 -1.956 1.00 87.88 76 ILE A CA 1
ATOM 607 C C . ILE A 1 76 ? -8.858 -17.380 -1.199 1.00 87.88 76 ILE A C 1
ATOM 609 O O . ILE A 1 76 ? -9.655 -16.599 -1.712 1.00 87.88 76 ILE A O 1
ATOM 613 N N . THR A 1 77 ? -9.033 -17.901 0.015 1.00 86.31 77 THR A N 1
ATOM 614 C CA . THR A 1 77 ? -10.212 -17.674 0.867 1.00 86.31 77 THR A CA 1
ATOM 615 C C . THR A 1 77 ? -9.801 -17.390 2.311 1.00 86.31 77 THR A C 1
ATOM 617 O O . THR A 1 77 ? -8.746 -17.851 2.746 1.00 86.31 77 THR A O 1
ATOM 620 N N . GLY A 1 78 ? -10.666 -16.724 3.082 1.00 82.56 78 GLY A N 1
ATOM 621 C CA . GLY A 1 78 ? -10.450 -16.437 4.503 1.00 82.56 78 GLY A CA 1
ATOM 622 C C . GLY A 1 78 ? -9.897 -15.026 4.753 1.00 82.56 78 GLY A C 1
ATOM 623 O O . GLY A 1 78 ? -10.079 -14.152 3.908 1.00 82.56 78 GLY A O 1
ATOM 624 N N . PRO A 1 79 ? -9.178 -14.787 5.869 1.00 77.88 79 PRO A N 1
ATOM 625 C CA . PRO A 1 79 ? -8.786 -13.441 6.319 1.00 77.88 79 PRO A CA 1
ATOM 626 C C . PRO A 1 79 ? -7.977 -12.618 5.307 1.00 77.88 79 PRO A C 1
ATOM 628 O O . PRO A 1 79 ? -7.913 -11.396 5.408 1.00 77.88 79 PRO A O 1
ATOM 631 N N . ASP A 1 80 ? -7.325 -13.298 4.368 1.00 71.00 80 ASP A N 1
ATOM 632 C CA . ASP A 1 80 ? -6.527 -12.700 3.302 1.00 71.00 80 ASP A CA 1
ATOM 633 C C . ASP A 1 80 ? -7.361 -12.249 2.088 1.00 71.00 80 ASP A C 1
ATOM 635 O O . ASP A 1 80 ? -6.904 -11.398 1.327 1.00 71.00 80 ASP A O 1
ATOM 639 N N . ALA A 1 81 ? -8.569 -12.795 1.916 1.00 72.12 81 ALA A N 1
ATOM 640 C CA . ALA A 1 81 ? -9.547 -12.393 0.902 1.00 72.12 81 ALA A CA 1
ATOM 641 C C . ALA A 1 81 ? -10.581 -11.386 1.445 1.00 72.12 81 ALA A C 1
ATOM 643 O O . ALA A 1 81 ? -11.112 -10.589 0.679 1.00 72.12 81 ALA A O 1
ATOM 644 N N . ASP A 1 82 ? -10.842 -11.409 2.757 1.00 68.31 82 ASP A N 1
ATOM 645 C CA . ASP A 1 82 ? -11.838 -10.563 3.436 1.00 68.31 82 ASP A CA 1
ATOM 646 C C . ASP A 1 82 ? -11.301 -9.172 3.859 1.00 68.31 82 ASP A C 1
ATOM 648 O O . ASP A 1 82 ? -11.992 -8.428 4.560 1.00 68.31 82 ASP A O 1
ATOM 652 N N . ARG A 1 83 ? -10.051 -8.846 3.501 1.00 61.12 83 ARG A N 1
ATOM 653 C CA . ARG A 1 83 ? -9.309 -7.654 3.948 1.00 61.12 83 ARG A CA 1
ATOM 654 C C . ARG A 1 83 ? -9.460 -6.433 3.050 1.00 61.12 83 ARG A C 1
ATOM 656 O O . ARG A 1 83 ? -9.480 -6.601 1.813 1.00 61.12 83 ARG A O 1
#

Mean predicted aligned error: 7.33 Å

Secondary structure (DSSP, 8-state):
----S-GGGGGG---SEEEE--GGG-S-THHHHHHHHHHTTSSS-EEEE-----S-TTSHHHHHHHHHHHHHTTSS-STTT--

Solvent-accessible surface area (backbone atoms only — not comparable to full-atom values): 5168 Å² total; per-residue (Å²): 134,85,81,67,96,50,55,84,68,26,63,81,44,86,63,61,66,46,79,44,67,53,52,57,74,50,94,57,69,58,47,60,53,28,45,56,57,29,41,68,79,47,84,87,52,47,78,48,77,43,61,61,67,65,94,50,77,82,37,73,45,28,53,51,49,57,52,52,51,34,35,76,71,61,76,42,73,57,80,85,54,78,106

Sequence (83 aa):
ETLAFKPELFDSFNAAFAHLDELELYKDPRAYTRLRDAAKGYTNKLILTTFTAGDDGVSFAAQHRDYMEKILRGVITGPDADR

Organism: NCBI:txid611301

Foldseek 3Di:
DDPDPDLVVLQQDDDLEAEAEAVQPDPDCSNVVSNVNNQVVDPNHYYHYYHDCDPDCVTPSNVVVVVVVCLVVVVDDDPVNVD

Nearest PDB structures (foldseek):
  6a6o-assembly1_A  TM=4.039E-01  e=2.532E+00  Caldicellulosiruptor acetigenus 6A

pLDDT: mean 78.21, std 10.71, range [36.25, 91.31]